Protein AF-I4YVN4-F1 (afdb_monomer)

Secondary structure (DSSP, 8-state):
----------------HHHHHHHHHHHHHTT--HHHHHHHHT--HHHHHHHHHHH-THHHHHHHHHHHHHHHHHHHHHHHHHHHHHHHHHHHHHHHHHHHHHHHHS---------PPP-------------

Radius of gyration: 48.94 Å; Cα contacts (8 Å, |Δi|>4): 29; chains: 1; bounding box: 45×49×185 Å

InterPro domains:
  IPR009057 Homedomain-like superfamily [SSF46689] (23-77)

Foldseek 3Di:
DDPDDDPPPPPCPVCPPVNLLVVLLVCVVVPHDLVVSCVVSVHDSVVSVVSCVVPPCVVVVVVVVVVVVVVVVVVVVVVVVVVVVVVVVVVVVVVVVVVVVCVVPPPPPDPDDDDDDDDDDDDDDDDDDDD

Organism: NCBI:txid864069

Solvent-accessible surface area (backbone atoms only — not comparable to full-atom values): 8362 Å² total; per-residue (Å²): 136,84,84,76,85,79,83,78,78,78,80,74,77,71,73,45,75,63,57,53,50,51,53,54,53,48,49,53,69,76,64,52,56,63,70,59,51,21,63,75,69,73,41,61,62,69,56,57,53,51,48,46,69,75,71,44,61,64,70,58,49,54,53,53,49,50,52,54,52,50,52,50,52,52,52,54,47,52,51,52,51,55,53,48,51,54,51,51,51,51,52,49,52,52,52,52,52,52,50,53,52,49,62,72,67,50,75,80,78,70,81,83,81,68,87,76,80,79,85,77,87,77,87,86,86,87,87,90,82,88,136

Nearest PDB structures (foldseek):
  2r0q-assembly1_F  TM=9.743E-01  e=5.208E-01  Staphylococcus aureus
  2r0q-assembly1_E  TM=9.605E-01  e=1.908E+00  Staphylococcus aureus
  5lj3-assembly1_O  TM=3.182E-01  e=2.817E+00  Saccharomyces cerevisiae
  1xsv-assembly1_B  TM=3.562E-01  e=5.052E+00  Staphylococcus aureus

pLDDT: mean 75.63, std 18.39, range [38.12, 96.0]

Structure (mmCIF, N/CA/C/O backbone):
data_AF-I4YVN4-F1
#
_entry.id   AF-I4YVN4-F1
#
loop_
_atom_site.group_PDB
_atom_site.id
_atom_site.type_symbol
_atom_site.label_atom_id
_atom_site.label_alt_id
_atom_site.label_comp_id
_atom_site.label_asym_id
_atom_site.label_entity_id
_atom_site.label_seq_id
_atom_site.pdbx_PDB_ins_code
_atom_site.Cartn_x
_atom_site.Cartn_y
_atom_site.Cartn_z
_atom_site.occupancy
_atom_site.B_iso_or_equiv
_atom_site.auth_seq_id
_atom_site.auth_comp_id
_atom_site.auth_asym_id
_atom_site.auth_atom_id
_atom_site.pdbx_PDB_model_num
ATOM 1 N N . MET A 1 1 ? -19.961 -30.618 68.748 1.00 41.59 1 MET A N 1
ATOM 2 C CA . MET A 1 1 ? -20.596 -30.041 67.545 1.00 41.59 1 MET A CA 1
ATOM 3 C C . MET A 1 1 ? -19.494 -29.416 66.714 1.00 41.59 1 MET A C 1
ATOM 5 O O . MET A 1 1 ? -19.144 -28.263 66.926 1.00 41.59 1 MET A O 1
ATOM 9 N N . GLU A 1 2 ? -18.873 -30.226 65.861 1.00 40.88 2 GLU A N 1
ATOM 10 C CA . GLU A 1 2 ? -17.885 -29.751 64.896 1.00 40.88 2 GLU A CA 1
ATOM 11 C C . GLU A 1 2 ? -18.610 -28.956 63.813 1.00 40.88 2 GLU A C 1
ATOM 13 O O . GLU A 1 2 ? -19.573 -29.432 63.212 1.00 40.88 2 GLU A O 1
ATOM 18 N N . ARG A 1 3 ? -18.187 -27.709 63.607 1.00 45.34 3 ARG A N 1
ATOM 19 C CA . ARG A 1 3 ? -18.714 -26.853 62.548 1.00 45.34 3 ARG A CA 1
ATOM 20 C C . ARG A 1 3 ? -17.941 -27.191 61.279 1.00 45.34 3 ARG A C 1
ATOM 22 O O . ARG A 1 3 ? -16.825 -26.722 61.078 1.00 45.34 3 ARG A O 1
ATOM 29 N N . SER A 1 4 ? -18.519 -28.085 60.486 1.00 51.56 4 SER A N 1
ATOM 30 C CA . SER A 1 4 ? -17.976 -28.531 59.210 1.00 51.56 4 SER A CA 1
ATOM 31 C C . SER A 1 4 ? -17.780 -27.372 58.231 1.00 51.56 4 SER A C 1
ATOM 33 O O . SER A 1 4 ? -18.547 -26.411 58.186 1.00 51.56 4 SER A O 1
ATOM 35 N N . HIS A 1 5 ? -16.712 -27.520 57.456 1.00 50.00 5 HIS A N 1
ATOM 36 C CA . HIS A 1 5 ? -16.233 -26.691 56.363 1.00 50.00 5 HIS A CA 1
ATOM 37 C C . HIS A 1 5 ? -17.313 -26.125 55.428 1.00 50.00 5 HIS A C 1
ATOM 39 O O . HIS A 1 5 ? -18.145 -26.858 54.906 1.00 50.00 5 HIS A O 1
ATOM 45 N N . SER A 1 6 ? -17.153 -24.854 55.063 1.00 46.31 6 SER A N 1
ATOM 46 C CA . SER A 1 6 ? -17.286 -24.435 53.668 1.00 46.31 6 SER A CA 1
ATOM 47 C C . SER A 1 6 ? -16.322 -23.276 53.438 1.00 46.31 6 SER A C 1
ATOM 49 O O . SER A 1 6 ? -16.628 -22.120 53.718 1.00 46.31 6 SER A O 1
ATOM 51 N N . LYS A 1 7 ? -15.095 -23.605 53.015 1.00 51.19 7 LYS A N 1
ATOM 52 C CA . LYS A 1 7 ? -14.236 -22.629 52.345 1.00 51.19 7 LYS A CA 1
ATOM 53 C C . LYS A 1 7 ? -14.892 -22.397 50.988 1.00 51.19 7 LYS A C 1
ATOM 55 O O . LYS A 1 7 ? -14.695 -23.198 50.079 1.00 51.19 7 LYS A O 1
ATOM 60 N N . HIS A 1 8 ? -15.723 -21.364 50.888 1.00 43.34 8 HIS A N 1
ATOM 61 C CA . HIS A 1 8 ? -16.035 -20.783 49.592 1.00 43.34 8 HIS A CA 1
ATOM 62 C C . HIS A 1 8 ? -14.699 -20.261 49.065 1.00 43.34 8 HIS A C 1
ATOM 64 O O . HIS A 1 8 ? -14.104 -19.353 49.639 1.00 43.34 8 HIS A O 1
ATOM 70 N N . ALA A 1 9 ? -14.133 -20.975 48.096 1.00 49.09 9 ALA A N 1
ATOM 71 C CA . ALA A 1 9 ? -13.006 -20.480 47.336 1.00 49.09 9 ALA A CA 1
ATOM 72 C C . ALA A 1 9 ? -13.575 -19.400 46.420 1.00 49.09 9 ALA A C 1
ATOM 74 O O . ALA A 1 9 ? -14.024 -19.693 45.313 1.00 49.09 9 ALA A O 1
ATOM 75 N N . ASP A 1 10 ? -13.621 -18.175 46.934 1.00 50.31 10 ASP A N 1
ATOM 76 C CA . ASP A 1 10 ? -13.791 -16.988 46.117 1.00 50.31 10 ASP A CA 1
ATOM 77 C C . ASP A 1 10 ? -12.543 -16.916 45.230 1.00 50.31 10 ASP A C 1
ATOM 79 O O . ASP A 1 10 ? -11.473 -16.461 45.636 1.00 50.31 10 ASP A O 1
ATOM 83 N N . ASN A 1 11 ? -12.651 -17.499 44.035 1.00 54.72 11 ASN A N 1
ATOM 84 C CA . ASN A 1 11 ? -11.723 -17.261 42.941 1.00 54.72 11 ASN A CA 1
ATOM 85 C C . ASN A 1 11 ? -11.953 -15.822 42.464 1.00 54.72 11 ASN A C 1
ATOM 87 O O . ASN A 1 11 ? -12.530 -15.599 41.402 1.00 54.72 11 ASN A O 1
ATOM 91 N N . ASP A 1 12 ? -11.518 -14.851 43.263 1.00 51.53 12 ASP A N 1
ATOM 92 C CA . ASP A 1 12 ? -11.313 -13.477 42.820 1.00 51.53 12 ASP A CA 1
ATOM 93 C C . ASP A 1 12 ? -10.042 -13.454 41.958 1.00 51.53 12 ASP A C 1
ATOM 95 O O . ASP A 1 12 ? -8.992 -12.931 42.337 1.00 51.53 12 ASP A O 1
ATOM 99 N N . GLU A 1 13 ? -10.135 -14.050 40.768 1.00 54.19 13 GLU A N 1
ATOM 100 C CA . GLU A 1 13 ? -9.328 -13.651 39.613 1.00 54.19 13 GLU A CA 1
ATOM 101 C C . GLU A 1 13 ? -9.745 -12.213 39.290 1.00 54.19 13 GLU A C 1
ATOM 103 O O . GLU A 1 13 ? -10.593 -11.945 38.437 1.00 54.19 13 GLU A O 1
ATOM 108 N N . SER A 1 14 ? -9.221 -11.282 40.085 1.00 57.88 14 SER A N 1
ATOM 109 C CA . SER A 1 14 ? -9.410 -9.853 39.917 1.00 57.88 14 SER A CA 1
ATOM 110 C C . SER A 1 14 ? -8.735 -9.476 38.605 1.00 57.88 14 SER A C 1
ATOM 112 O O . SER A 1 14 ? -7.533 -9.220 38.562 1.00 57.88 14 SER A O 1
ATOM 114 N N . PHE A 1 15 ? -9.507 -9.548 37.519 1.00 56.25 15 PHE A N 1
ATOM 115 C CA . PHE A 1 15 ? -9.078 -9.154 36.186 1.00 56.25 15 PHE A CA 1
ATOM 116 C C . PHE A 1 15 ? -8.585 -7.713 36.295 1.00 56.25 15 PHE A C 1
ATOM 118 O O . PHE A 1 15 ? -9.357 -6.799 36.609 1.00 56.25 15 PHE A O 1
ATOM 125 N N . SER A 1 16 ? -7.282 -7.511 36.109 1.00 78.50 16 SER A N 1
ATOM 126 C CA . SER A 1 16 ? -6.696 -6.181 36.181 1.00 78.50 16 SER A CA 1
ATOM 127 C C . SER A 1 16 ? -7.357 -5.313 35.114 1.00 78.50 16 SER A C 1
ATOM 129 O O . SER A 1 16 ? -7.696 -5.794 34.031 1.00 78.50 16 SER A O 1
ATOM 131 N N . GLY A 1 17 ? -7.508 -4.010 35.366 1.00 80.56 17 GLY A N 1
ATOM 132 C CA . GLY A 1 17 ? -8.033 -3.090 34.348 1.00 80.56 17 GLY A CA 1
ATOM 133 C C . GLY A 1 17 ? -7.255 -3.172 33.026 1.00 80.56 17 GLY A C 1
ATOM 134 O O . GLY A 1 17 ? -7.816 -2.929 31.962 1.00 80.56 17 GLY A O 1
ATOM 135 N N . PHE A 1 18 ? -5.986 -3.588 33.081 1.00 83.00 18 PHE A N 1
ATOM 136 C CA . PHE A 1 18 ? -5.177 -3.878 31.901 1.00 83.00 18 PHE A CA 1
ATOM 137 C C . PHE A 1 18 ? -5.644 -5.125 31.132 1.00 83.00 18 PHE A C 1
ATOM 139 O O . PHE A 1 18 ? -5.770 -5.064 29.912 1.00 83.00 18 PHE A O 1
ATOM 146 N N . ASP A 1 19 ? -5.972 -6.217 31.824 1.00 85.19 19 ASP A N 1
ATOM 147 C CA . ASP A 1 19 ? -6.447 -7.461 31.204 1.00 85.19 19 ASP A CA 1
ATOM 148 C C . ASP A 1 19 ? -7.807 -7.250 30.517 1.00 85.19 19 ASP A C 1
ATOM 150 O O . ASP A 1 19 ? -8.083 -7.813 29.455 1.00 85.19 19 ASP A O 1
ATOM 154 N N . GLN A 1 20 ? -8.651 -6.375 31.080 1.00 88.94 20 GLN A N 1
ATOM 155 C CA . GLN A 1 20 ? -9.910 -5.971 30.450 1.00 88.94 20 GLN A CA 1
ATOM 156 C C . GLN A 1 20 ? -9.671 -5.157 29.170 1.00 88.94 20 GLN A C 1
ATOM 158 O O . GLN A 1 20 ? -10.341 -5.394 28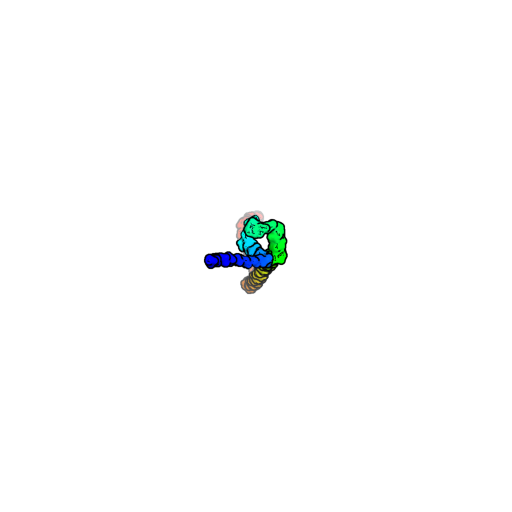.162 1.00 88.94 20 GLN A O 1
ATOM 163 N N . ILE A 1 21 ? -8.719 -4.216 29.190 1.00 87.69 21 ILE A N 1
ATOM 164 C CA . ILE A 1 21 ? -8.330 -3.445 28.000 1.00 87.69 21 ILE A CA 1
ATOM 165 C C . ILE A 1 21 ? -7.804 -4.388 26.912 1.00 87.69 21 ILE A C 1
ATOM 167 O O . ILE A 1 21 ? -8.237 -4.281 25.765 1.00 87.69 21 ILE A O 1
ATOM 171 N N . ASP A 1 22 ? -6.933 -5.337 27.259 1.00 85.25 22 ASP A N 1
ATOM 172 C CA . ASP A 1 22 ? -6.357 -6.287 26.302 1.00 85.25 22 ASP A CA 1
ATOM 173 C C . ASP A 1 22 ? -7.432 -7.192 25.671 1.00 85.25 22 ASP A C 1
ATOM 175 O O . ASP A 1 22 ? -7.498 -7.337 24.448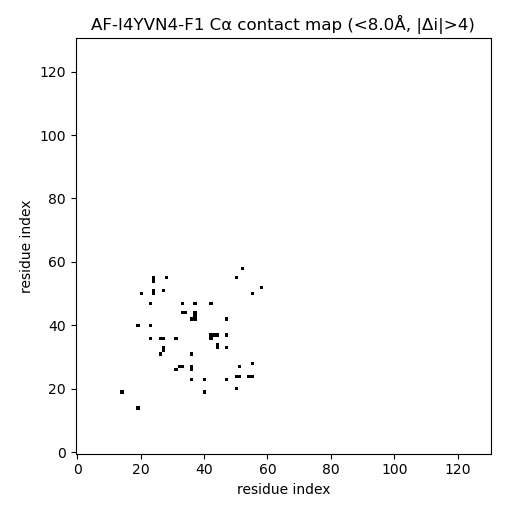 1.00 85.25 22 ASP A O 1
ATOM 179 N N . ALA A 1 23 ? -8.368 -7.705 26.477 1.00 87.44 23 ALA A N 1
ATOM 180 C CA . ALA A 1 23 ? -9.486 -8.511 25.988 1.00 87.44 23 ALA A CA 1
ATOM 181 C C . ALA A 1 23 ? -10.407 -7.731 25.029 1.00 87.44 23 ALA A C 1
ATOM 183 O O . ALA A 1 23 ? -10.781 -8.246 23.973 1.00 87.44 23 ALA A O 1
ATOM 184 N N . VAL A 1 24 ? -10.727 -6.473 25.357 1.00 90.38 24 VAL A N 1
ATOM 185 C CA . VAL A 1 24 ? -11.525 -5.584 24.493 1.00 90.38 24 VAL A CA 1
ATOM 186 C C . VAL A 1 24 ? -10.807 -5.313 23.171 1.00 90.38 24 VAL A C 1
ATOM 188 O O . VAL A 1 24 ? -11.433 -5.348 22.110 1.00 90.38 24 VAL A O 1
ATOM 191 N N . LEU A 1 25 ? -9.501 -5.041 23.210 1.00 89.19 25 LEU A N 1
ATOM 192 C CA . LEU A 1 25 ? -8.712 -4.771 22.008 1.00 89.19 25 LEU A CA 1
ATOM 193 C C . LEU A 1 25 ? -8.589 -6.012 21.115 1.00 89.19 25 LEU A C 1
ATOM 195 O O . LEU A 1 25 ? -8.679 -5.869 19.893 1.00 89.19 25 LEU A O 1
ATOM 199 N N . ARG A 1 26 ? -8.462 -7.211 21.700 1.00 85.75 26 ARG A N 1
ATOM 200 C CA . ARG A 1 26 ? -8.427 -8.485 20.967 1.00 85.75 26 ARG A CA 1
ATOM 201 C C . ARG A 1 26 ? -9.746 -8.776 20.255 1.00 85.75 26 ARG A C 1
ATOM 203 O O . ARG A 1 26 ? -9.748 -8.910 19.035 1.00 85.75 26 ARG A O 1
ATOM 210 N N . ASP A 1 27 ? -10.868 -8.748 20.975 1.00 86.50 27 ASP A N 1
ATOM 211 C CA . ASP A 1 27 ? -12.202 -8.968 20.392 1.00 86.50 27 ASP A CA 1
ATOM 212 C C . ASP A 1 27 ? -12.503 -7.963 19.264 1.00 86.50 27 ASP A C 1
ATOM 214 O O . ASP A 1 27 ? -13.194 -8.265 18.285 1.00 86.50 27 ASP A O 1
ATOM 218 N N . SER A 1 28 ? -11.955 -6.751 19.386 1.00 85.31 28 SER A N 1
ATOM 219 C CA . SER A 1 28 ? -12.083 -5.697 18.387 1.00 85.31 28 SER A CA 1
ATOM 220 C C . SER A 1 28 ? -11.156 -5.850 17.174 1.00 85.31 28 SER A C 1
ATOM 222 O O . SER A 1 28 ? -11.474 -5.322 16.101 1.00 85.31 28 SER A O 1
ATOM 224 N N . ALA A 1 29 ? -10.018 -6.532 17.332 1.00 80.00 29 ALA A N 1
ATOM 225 C CA . ALA A 1 29 ? -9.114 -6.914 16.248 1.00 80.00 29 ALA A CA 1
ATOM 226 C C . ALA A 1 29 ? -9.665 -8.106 15.447 1.00 80.00 29 ALA A C 1
ATOM 228 O O . ALA A 1 29 ? -9.519 -8.122 14.226 1.00 80.00 29 ALA A O 1
ATOM 229 N N . ASP A 1 30 ? -10.388 -9.014 16.109 1.00 81.81 30 ASP A N 1
ATOM 230 C CA . ASP A 1 30 ? -11.088 -10.155 15.496 1.00 81.81 30 ASP A CA 1
ATOM 231 C C . ASP A 1 30 ? -12.328 -9.737 14.673 1.00 81.81 30 ASP A C 1
ATOM 233 O O . ASP A 1 30 ? -12.958 -10.558 14.009 1.00 81.81 30 ASP A O 1
ATOM 237 N N . GLY A 1 31 ? -12.672 -8.443 14.679 1.00 81.06 31 GLY A N 1
ATOM 238 C CA . GLY A 1 31 ? -13.750 -7.878 13.864 1.00 81.06 31 GLY A CA 1
ATOM 239 C C . GLY A 1 31 ? -15.140 -7.958 14.497 1.00 81.06 31 GLY A C 1
ATOM 240 O O . GLY A 1 31 ? -16.128 -7.729 13.799 1.00 81.06 31 GLY A O 1
ATOM 241 N N . THR A 1 32 ? -15.233 -8.242 15.800 1.00 87.00 32 THR A N 1
ATOM 242 C CA . THR A 1 32 ? -16.505 -8.235 16.538 1.00 87.00 32 THR A CA 1
ATOM 243 C C . THR A 1 32 ? -17.136 -6.841 16.509 1.00 87.00 32 THR A C 1
ATOM 245 O O . THR A 1 32 ? -16.440 -5.825 16.631 1.00 87.00 32 THR A O 1
ATOM 248 N N . ASP A 1 33 ? -18.461 -6.782 16.351 1.00 90.19 33 ASP A N 1
ATOM 249 C CA . ASP A 1 33 ? -19.180 -5.512 16.320 1.00 90.19 33 ASP A CA 1
ATOM 250 C C . ASP A 1 33 ? -19.067 -4.763 17.658 1.00 90.19 33 ASP A C 1
ATOM 252 O O . ASP A 1 33 ? -19.107 -5.348 18.744 1.00 90.19 33 ASP A O 1
ATOM 256 N N . VAL A 1 34 ? -18.936 -3.439 17.581 1.00 89.19 34 VAL A N 1
ATOM 257 C CA . VAL A 1 34 ? -18.679 -2.580 18.744 1.00 89.19 34 VAL A CA 1
ATOM 258 C C . VAL A 1 34 ? -19.859 -2.597 19.717 1.00 89.19 34 VAL A C 1
ATOM 260 O O . VAL A 1 34 ? -19.640 -2.491 20.922 1.00 89.19 34 VAL A O 1
ATOM 2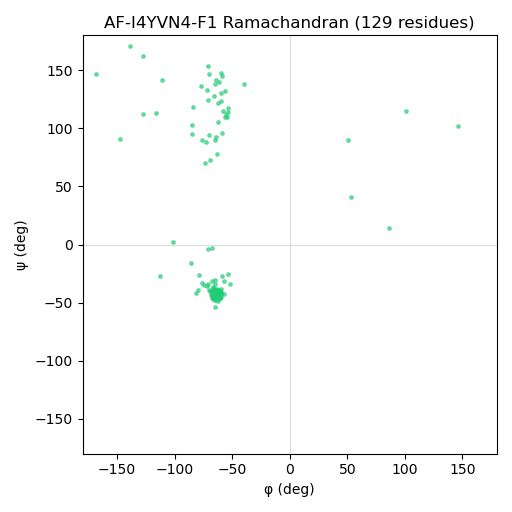63 N N . ALA A 1 35 ? -21.088 -2.781 19.221 1.00 89.69 35 ALA A N 1
ATOM 264 C CA . ALA A 1 35 ? -22.273 -2.929 20.066 1.00 89.69 35 ALA A CA 1
ATOM 265 C C . ALA A 1 35 ? -22.193 -4.184 20.955 1.00 89.69 35 ALA A C 1
ATOM 267 O O . ALA A 1 35 ? -22.479 -4.111 22.147 1.00 89.69 35 ALA A O 1
ATOM 268 N N . VAL A 1 36 ? -21.710 -5.300 20.401 1.00 91.12 36 VAL A N 1
ATOM 269 C CA . VAL A 1 36 ? -21.549 -6.572 21.125 1.00 91.12 36 VAL A CA 1
ATOM 270 C C . VAL A 1 36 ? -20.439 -6.471 22.175 1.00 91.12 36 VAL A C 1
ATOM 272 O O . VAL A 1 36 ? -20.593 -6.955 23.294 1.00 91.12 36 VAL A O 1
ATOM 275 N N . ILE A 1 37 ? -19.329 -5.798 21.853 1.00 92.69 37 ILE A N 1
ATOM 276 C CA . ILE A 1 37 ? -18.228 -5.565 22.804 1.00 92.69 37 ILE A CA 1
ATOM 277 C C . ILE A 1 37 ? -18.686 -4.646 23.952 1.00 92.69 37 ILE A C 1
ATOM 279 O O . ILE A 1 37 ? -18.368 -4.905 25.113 1.00 92.69 37 ILE A O 1
ATOM 283 N N . ALA A 1 38 ? -19.450 -3.593 23.647 1.00 92.38 38 ALA A N 1
ATOM 284 C CA . ALA A 1 38 ? -19.988 -2.671 24.648 1.00 92.38 38 ALA A CA 1
ATOM 285 C C . ALA A 1 38 ? -20.904 -3.379 25.654 1.00 92.38 38 ALA A C 1
ATOM 287 O O . ALA A 1 38 ? -20.774 -3.156 26.858 1.00 92.38 38 ALA A O 1
ATOM 288 N N . GLU A 1 39 ? -21.769 -4.274 25.172 1.00 92.25 39 GLU A N 1
ATOM 289 C CA . GLU A 1 39 ? -22.645 -5.089 26.016 1.00 92.25 39 GLU A CA 1
ATOM 290 C C . GLU A 1 39 ? -21.849 -6.101 26.854 1.00 92.25 39 GLU A C 1
ATOM 292 O O . GLU A 1 39 ? -22.039 -6.189 28.067 1.00 92.25 39 GLU A O 1
ATOM 297 N N . LYS A 1 40 ? -20.892 -6.808 26.238 1.00 91.56 40 LYS A N 1
ATOM 298 C CA . LYS A 1 40 ? -20.082 -7.848 26.894 1.00 91.56 40 LYS A CA 1
ATOM 299 C C . LYS A 1 40 ? -19.215 -7.313 28.034 1.00 91.56 40 LYS A C 1
ATOM 301 O O . LYS A 1 40 ? -19.102 -7.962 29.070 1.00 91.56 40 LYS A O 1
ATOM 306 N N . TYR A 1 41 ? -18.588 -6.153 27.844 1.00 90.94 41 TYR A N 1
ATOM 307 C CA . TYR A 1 41 ? -17.659 -5.574 28.821 1.00 90.94 41 TYR A CA 1
ATOM 308 C C . TYR A 1 41 ? -18.276 -4.447 29.659 1.00 90.94 41 TYR A C 1
ATOM 310 O O . TYR A 1 41 ? -17.578 -3.878 30.495 1.00 90.94 41 TYR A O 1
ATOM 318 N N . ASN A 1 42 ? -19.567 -4.140 29.466 1.00 92.12 42 ASN A N 1
ATOM 319 C CA . ASN A 1 42 ? -20.281 -3.045 30.135 1.00 92.12 42 ASN A CA 1
ATOM 320 C C . ASN A 1 42 ? -19.566 -1.687 29.988 1.00 92.12 42 ASN A C 1
ATOM 322 O O . ASN A 1 42 ? -19.461 -0.892 30.924 1.00 92.12 42 ASN A O 1
ATOM 326 N N . LEU A 1 43 ? -19.036 -1.428 28.790 1.00 90.50 43 LEU A N 1
ATOM 327 C CA . LEU A 1 43 ? -18.280 -0.217 28.484 1.00 90.50 43 LEU A CA 1
ATOM 328 C C . LEU A 1 43 ? -19.062 0.683 27.528 1.00 90.50 43 LEU A C 1
ATOM 330 O O . LEU A 1 43 ? -19.662 0.197 26.567 1.00 90.50 43 LEU A O 1
ATOM 334 N N . PRO A 1 44 ? -19.011 2.012 27.714 1.00 92.75 44 PRO A N 1
ATOM 335 C CA . PRO A 1 44 ? -19.562 2.926 26.733 1.00 92.75 44 PRO A CA 1
ATOM 336 C C . PRO A 1 44 ? -18.777 2.823 25.421 1.00 92.75 44 PRO A C 1
ATOM 338 O O . PRO A 1 44 ? -17.544 2.800 25.395 1.00 92.75 44 PRO A O 1
ATOM 341 N N . VAL A 1 45 ? -19.514 2.832 24.312 1.00 91.12 45 VAL A N 1
ATOM 342 C CA . VAL A 1 45 ? -18.983 2.724 22.943 1.00 91.12 45 VAL A CA 1
ATOM 343 C C . VAL A 1 45 ? -17.868 3.745 22.661 1.00 91.12 45 VAL A C 1
ATOM 345 O O . VAL A 1 45 ? -16.904 3.441 21.958 1.00 91.12 45 VAL A O 1
ATOM 348 N N . SER A 1 46 ? -17.952 4.943 23.247 1.00 93.31 46 SER A N 1
ATOM 349 C CA . SER A 1 46 ? -16.939 5.998 23.120 1.00 93.31 46 SER A CA 1
ATOM 350 C C . SER A 1 46 ? -15.554 5.577 23.624 1.00 93.31 46 SER A C 1
ATOM 352 O O . SER A 1 46 ? -14.554 5.870 22.967 1.00 93.31 46 SER A O 1
ATOM 354 N N . ILE A 1 47 ? -15.487 4.856 24.746 1.00 92.19 47 ILE A N 1
ATOM 355 C CA . ILE A 1 47 ? -14.228 4.392 25.345 1.00 92.19 47 ILE A CA 1
ATOM 356 C C . ILE A 1 47 ? -13.589 3.309 24.476 1.00 92.19 47 ILE A C 1
ATOM 358 O O . ILE A 1 47 ? -12.382 3.346 24.246 1.00 92.19 47 ILE A O 1
ATOM 362 N N . ILE A 1 48 ? -14.393 2.408 23.903 1.00 90.88 48 ILE A N 1
ATOM 363 C CA . ILE A 1 48 ? -13.901 1.375 22.981 1.00 90.88 48 ILE A CA 1
ATOM 364 C C . ILE A 1 48 ? -13.240 2.026 21.760 1.00 90.88 48 ILE A C 1
ATOM 366 O O . ILE A 1 48 ? -12.132 1.650 21.379 1.00 90.88 48 ILE A O 1
ATOM 370 N N . TYR A 1 49 ? -13.867 3.046 21.164 1.00 90.12 49 TYR A N 1
ATOM 371 C CA . TYR A 1 49 ? -13.253 3.785 20.055 1.00 90.12 49 TYR A CA 1
ATOM 372 C C . TYR A 1 49 ? -11.976 4.522 20.465 1.00 90.12 49 TYR A C 1
ATOM 374 O O . TYR A 1 49 ? -11.002 4.515 19.709 1.00 90.12 49 TYR A O 1
ATOM 382 N N . GLN A 1 50 ? -11.950 5.117 21.659 1.00 90.19 50 GLN A N 1
ATOM 383 C CA . GLN A 1 50 ? -10.763 5.783 22.187 1.00 90.19 50 GLN A CA 1
ATOM 384 C C . GLN A 1 50 ? -9.598 4.799 22.358 1.00 90.19 50 GLN A C 1
ATOM 386 O O . GLN A 1 50 ? -8.490 5.072 21.899 1.00 90.19 50 GLN A O 1
ATOM 391 N N . TRP A 1 51 ? -9.840 3.625 22.941 1.00 90.62 51 TRP A N 1
ATOM 392 C CA . TRP A 1 51 ? -8.820 2.588 23.101 1.00 90.62 51 TRP A CA 1
ATOM 393 C C . TRP A 1 51 ? -8.368 2.013 21.760 1.00 90.62 51 TRP A C 1
ATOM 395 O O . TRP A 1 51 ? -7.169 1.845 21.549 1.00 90.62 51 TRP A O 1
ATOM 405 N N . ARG A 1 52 ? -9.280 1.805 20.802 1.00 85.75 52 ARG A N 1
ATOM 406 C CA . ARG A 1 52 ? -8.903 1.400 19.437 1.00 85.75 52 ARG A CA 1
ATOM 407 C C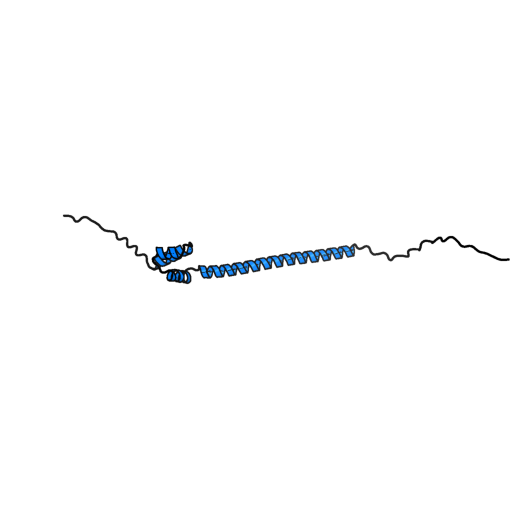 . ARG A 1 52 ? -7.995 2.429 18.761 1.00 85.75 52 ARG A C 1
ATOM 409 O O . ARG A 1 52 ? -7.079 2.043 18.046 1.00 85.75 52 ARG A O 1
ATOM 416 N N . ALA A 1 53 ? -8.230 3.721 18.975 1.00 83.00 53 ALA A N 1
ATOM 417 C CA . ALA A 1 53 ? -7.395 4.778 18.408 1.00 83.00 53 ALA A CA 1
ATOM 418 C C . ALA A 1 53 ? -6.010 4.868 19.075 1.00 83.00 53 ALA A C 1
ATOM 420 O O . ALA A 1 53 ? -5.026 5.172 18.400 1.00 83.00 53 ALA A O 1
ATOM 421 N N . LEU A 1 54 ? -5.937 4.612 20.385 1.00 82.94 54 LEU A N 1
ATOM 422 C CA . LEU A 1 54 ? -4.701 4.698 21.167 1.00 82.94 54 LEU A CA 1
ATOM 423 C C . LEU A 1 54 ? -3.819 3.451 21.032 1.00 82.94 54 LEU A C 1
ATOM 425 O O . LEU A 1 54 ? -2.602 3.582 20.906 1.00 82.94 54 LEU A O 1
ATOM 429 N N . PHE A 1 55 ? -4.421 2.261 21.054 1.00 81.75 55 PHE A N 1
ATOM 430 C CA . PHE A 1 55 ? -3.704 0.993 21.205 1.00 81.75 55 PHE A CA 1
ATOM 431 C C . PHE A 1 55 ? -3.736 0.103 19.963 1.00 81.75 55 PHE A C 1
ATOM 433 O O . PHE A 1 55 ? -2.802 -0.669 19.764 1.00 81.75 55 PHE A O 1
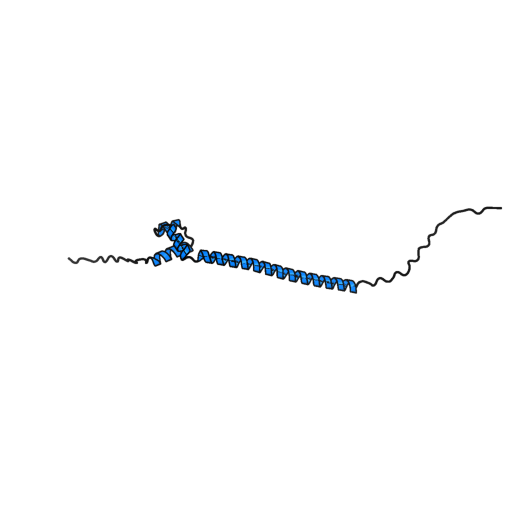ATOM 440 N N . LEU A 1 56 ? -4.759 0.199 19.101 1.00 76.19 56 LEU A N 1
ATOM 441 C CA . LEU A 1 56 ? -4.797 -0.608 17.881 1.00 76.19 56 LEU A CA 1
ATOM 442 C C . LEU A 1 56 ? -3.981 0.082 16.768 1.00 76.19 56 LEU A C 1
ATOM 444 O O . LEU A 1 56 ? -4.362 1.149 16.278 1.00 76.19 56 LEU A O 1
ATOM 448 N N . PRO A 1 57 ? -2.904 -0.542 16.258 1.00 65.19 57 PRO A N 1
ATOM 449 C CA . PRO A 1 57 ? -2.109 0.009 15.159 1.00 65.19 57 PRO A CA 1
ATOM 450 C C . PRO A 1 57 ? -2.862 0.057 13.814 1.00 65.19 57 PRO A C 1
ATOM 452 O O . PRO A 1 57 ? -2.336 0.590 12.840 1.00 65.19 57 PRO A O 1
ATOM 455 N N . GLY A 1 58 ? -4.104 -0.438 13.736 1.00 61.25 58 GLY A N 1
ATOM 456 C CA . GLY A 1 58 ? -4.880 -0.585 12.501 1.00 61.25 58 GLY A CA 1
ATOM 457 C C . GLY A 1 58 ? -5.137 0.706 11.713 1.00 61.25 58 GLY A C 1
ATOM 458 O O . GLY A 1 58 ? -5.248 0.647 10.492 1.00 61.25 58 GLY A O 1
ATOM 459 N N . PHE A 1 59 ? -5.179 1.888 12.342 1.00 55.78 59 PHE A N 1
ATOM 460 C CA . PHE A 1 59 ? -5.295 3.147 11.585 1.00 55.78 59 PHE A CA 1
ATOM 461 C C . PHE A 1 59 ? -3.975 3.541 10.898 1.00 55.78 59 PHE A C 1
ATOM 463 O O . PHE A 1 59 ? -3.988 4.052 9.779 1.00 55.78 59 PHE A O 1
ATOM 470 N N . LYS A 1 60 ? -2.834 3.249 11.535 1.00 57.44 60 LYS A N 1
ATOM 471 C CA . LYS A 1 60 ? -1.494 3.498 10.982 1.00 57.44 60 LYS A CA 1
ATOM 472 C C . LYS A 1 60 ? -1.091 2.422 9.975 1.00 57.44 60 LYS A C 1
ATOM 474 O O . LYS A 1 60 ? -0.563 2.752 8.922 1.00 57.44 60 LYS A O 1
ATOM 479 N N . HIS A 1 61 ? -1.425 1.161 10.248 1.00 60.62 61 HIS A N 1
ATOM 480 C CA . HIS A 1 61 ? -1.168 0.043 9.344 1.00 60.62 61 HIS A CA 1
ATOM 481 C C . HIS A 1 61 ? -1.962 0.172 8.041 1.00 60.62 61 HIS A C 1
ATOM 483 O O . HIS A 1 61 ? -1.396 -0.024 6.977 1.00 60.62 61 HIS A O 1
ATOM 489 N N . ARG A 1 62 ? -3.232 0.606 8.089 1.00 60.44 62 ARG A N 1
ATOM 490 C C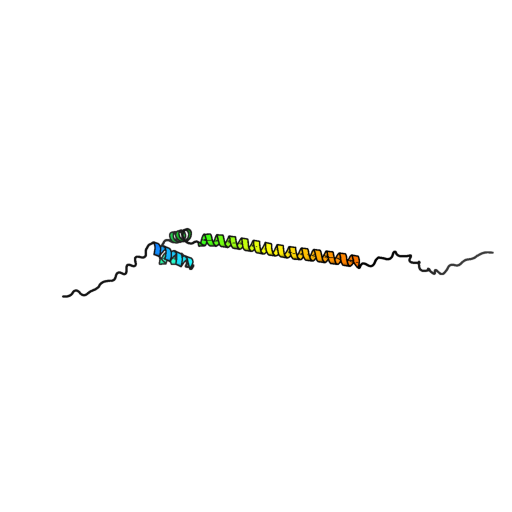A . ARG A 1 62 ? -4.012 0.887 6.868 1.00 60.44 62 ARG A CA 1
ATOM 491 C C . ARG A 1 62 ? -3.445 2.046 6.044 1.00 60.44 62 ARG A C 1
ATOM 493 O O . ARG A 1 62 ? -3.456 1.970 4.823 1.00 60.44 62 ARG A O 1
ATOM 500 N N . GLN A 1 63 ? -2.940 3.103 6.686 1.00 63.25 63 GLN A N 1
ATOM 501 C CA . GLN A 1 63 ? -2.267 4.195 5.969 1.00 63.25 63 GLN A CA 1
ATOM 502 C C . GLN A 1 63 ? -0.949 3.740 5.338 1.00 63.25 63 GLN A C 1
ATOM 504 O O . GLN A 1 63 ? -0.692 4.045 4.178 1.00 63.25 63 GLN A O 1
ATOM 509 N N . GLN A 1 64 ? -0.143 2.977 6.075 1.00 73.62 64 GLN A N 1
ATOM 510 C CA . GLN A 1 64 ? 1.110 2.425 5.568 1.00 73.62 64 GLN A CA 1
ATOM 511 C C . GLN A 1 64 ? 0.870 1.419 4.434 1.00 73.62 64 GLN A C 1
ATOM 513 O O . GLN A 1 64 ? 1.583 1.447 3.439 1.00 73.62 64 GLN A O 1
ATOM 518 N N . LEU A 1 65 ? -0.160 0.577 4.548 1.00 73.06 65 LEU A N 1
ATOM 519 C CA . LEU A 1 65 ? -0.562 -0.362 3.504 1.00 73.06 65 LEU A CA 1
ATOM 520 C C . LEU A 1 65 ? -0.985 0.379 2.234 1.00 73.06 65 LEU A C 1
ATOM 522 O O . LEU A 1 65 ? -0.495 0.054 1.161 1.00 73.06 65 LEU A O 1
ATOM 526 N N . LYS A 1 66 ? -1.800 1.433 2.361 1.00 74.00 66 LYS A N 1
ATOM 527 C CA . LYS A 1 66 ? -2.206 2.270 1.226 1.00 74.00 66 LYS A CA 1
ATOM 528 C C . LYS A 1 66 ? -1.009 2.931 0.530 1.00 74.00 66 LYS A C 1
ATOM 530 O O . LYS A 1 66 ? -0.963 2.958 -0.694 1.00 74.00 66 LYS A O 1
ATOM 535 N N . ALA A 1 67 ? -0.038 3.432 1.295 1.00 78.12 67 ALA A N 1
ATOM 536 C CA . ALA A 1 67 ? 1.186 4.005 0.734 1.00 78.12 67 ALA A CA 1
ATOM 537 C C . ALA A 1 67 ? 2.025 2.948 -0.012 1.00 78.12 67 ALA A C 1
ATOM 539 O O . ALA A 1 67 ? 2.466 3.185 -1.132 1.00 78.12 67 ALA A O 1
ATOM 540 N N . LEU A 1 68 ? 2.180 1.749 0.561 1.00 86.38 68 LEU A N 1
ATOM 541 C CA . LEU A 1 68 ? 2.885 0.636 -0.087 1.00 86.38 68 LEU A CA 1
ATOM 542 C C . LEU A 1 68 ? 2.146 0.095 -1.325 1.00 86.38 68 LEU A C 1
ATOM 544 O O . LEU A 1 68 ? 2.778 -0.383 -2.268 1.00 86.38 68 LEU A O 1
ATOM 548 N N . GLU A 1 69 ? 0.815 0.141 -1.344 1.00 88.19 69 GLU A N 1
ATOM 549 C CA . GLU A 1 69 ? -0.001 -0.199 -2.516 1.00 88.19 69 GLU A CA 1
ATOM 550 C C . GLU A 1 69 ? 0.169 0.831 -3.640 1.00 88.19 69 GLU A C 1
ATOM 552 O O . GLU A 1 69 ? 0.294 0.448 -4.806 1.00 88.19 69 GLU A O 1
ATOM 557 N N . GLU A 1 70 ? 0.232 2.120 -3.296 1.00 90.12 70 GLU A N 1
ATOM 558 C CA . GLU A 1 70 ? 0.490 3.211 -4.240 1.00 90.12 70 GLU A CA 1
ATOM 559 C C . GLU A 1 70 ? 1.892 3.102 -4.857 1.00 90.12 70 GLU A C 1
ATOM 561 O O . GLU A 1 70 ? 2.026 3.135 -6.083 1.00 90.12 70 GLU A O 1
ATOM 566 N N . GLU A 1 71 ? 2.923 2.857 -4.046 1.00 91.00 71 GLU A N 1
ATOM 567 C CA . GLU A 1 71 ? 4.281 2.598 -4.542 1.00 91.00 71 GLU A CA 1
ATOM 568 C C . GLU A 1 71 ? 4.334 1.353 -5.437 1.00 91.00 71 GLU A C 1
ATOM 570 O O . GLU A 1 71 ? 4.955 1.373 -6.498 1.00 91.00 71 GLU A O 1
ATOM 575 N N . ASN A 1 72 ? 3.629 0.275 -5.084 1.00 88.69 72 ASN A N 1
ATOM 576 C CA . ASN A 1 72 ? 3.550 -0.913 -5.937 1.00 88.69 72 ASN A CA 1
ATOM 577 C C . ASN A 1 72 ? 2.880 -0.634 -7.286 1.00 88.69 72 ASN A C 1
ATOM 579 O O . ASN A 1 72 ? 3.296 -1.197 -8.302 1.00 88.69 72 ASN A O 1
ATOM 583 N N . ALA A 1 73 ? 1.840 0.200 -7.317 1.00 90.75 73 ALA A N 1
ATOM 584 C CA . ALA A 1 73 ? 1.199 0.599 -8.565 1.00 90.75 73 ALA A CA 1
ATOM 585 C C . ALA A 1 73 ? 2.166 1.408 -9.444 1.00 90.75 73 ALA A C 1
ATOM 587 O O . ALA A 1 73 ? 2.323 1.094 -10.627 1.00 90.75 73 ALA A O 1
ATOM 588 N N . GLN A 1 74 ? 2.879 2.370 -8.852 1.00 90.88 74 GLN A N 1
ATOM 589 C CA . GLN A 1 74 ? 3.889 3.172 -9.547 1.00 90.88 74 GLN A CA 1
ATOM 590 C C . GLN A 1 74 ? 5.041 2.310 -10.080 1.00 90.88 74 GLN A C 1
ATOM 592 O O . GLN A 1 74 ? 5.423 2.443 -11.240 1.00 90.88 74 GLN A O 1
ATOM 597 N N . LEU A 1 75 ? 5.554 1.371 -9.280 1.00 93.44 75 LEU A N 1
ATOM 598 C CA . LEU A 1 75 ? 6.619 0.454 -9.697 1.00 93.44 75 LEU A CA 1
ATOM 599 C C . LEU A 1 75 ? 6.181 -0.447 -10.855 1.00 93.44 75 LEU A C 1
ATOM 601 O O . LEU A 1 75 ? 6.934 -0.634 -11.811 1.00 93.44 75 LEU A O 1
ATOM 605 N N . LYS A 1 76 ? 4.956 -0.985 -10.812 1.00 93.06 76 LYS A N 1
ATOM 606 C CA . LYS A 1 76 ? 4.404 -1.790 -11.917 1.00 93.06 76 LYS A CA 1
ATOM 607 C C . LYS A 1 76 ? 4.270 -0.975 -13.199 1.00 93.06 76 LYS A C 1
ATOM 609 O O . LYS A 1 76 ? 4.568 -1.493 -14.277 1.00 93.06 76 LYS A O 1
ATOM 614 N N . GLN A 1 77 ? 3.847 0.281 -13.085 1.00 91.88 77 GLN A N 1
ATOM 615 C CA . GLN A 1 77 ? 3.748 1.178 -14.229 1.00 91.88 77 GLN A CA 1
ATOM 616 C C . GLN A 1 77 ? 5.132 1.486 -14.805 1.00 91.88 77 GLN A C 1
ATOM 618 O O . GLN A 1 77 ? 5.352 1.255 -15.988 1.00 91.88 77 GLN A O 1
ATOM 623 N N . PHE A 1 78 ? 6.099 1.845 -13.959 1.00 93.69 78 PHE A N 1
ATOM 624 C CA . PHE A 1 78 ? 7.479 2.096 -14.376 1.00 93.69 78 PHE A CA 1
ATOM 625 C C . PHE A 1 78 ? 8.117 0.892 -15.081 1.00 93.69 78 PHE A C 1
ATOM 627 O O . PHE A 1 78 ? 8.774 1.047 -16.107 1.00 93.69 78 PHE A O 1
ATOM 634 N N . ILE A 1 79 ? 7.904 -0.325 -14.569 1.00 93.88 79 ILE A N 1
ATOM 635 C CA . ILE A 1 79 ? 8.381 -1.553 -15.221 1.00 93.88 79 ILE A CA 1
ATOM 636 C C . ILE A 1 79 ? 7.728 -1.731 -16.594 1.00 93.88 79 ILE A C 1
ATOM 638 O O . ILE A 1 79 ? 8.411 -2.090 -17.551 1.00 93.88 79 ILE A O 1
ATOM 642 N N . THR A 1 80 ? 6.422 -1.486 -16.695 1.00 93.62 80 THR A N 1
ATOM 643 C CA . THR A 1 80 ? 5.689 -1.603 -17.962 1.00 93.62 80 THR A CA 1
ATOM 644 C C . THR A 1 80 ? 6.223 -0.609 -18.992 1.00 93.62 80 THR A C 1
ATOM 646 O O . THR A 1 80 ? 6.497 -0.997 -20.128 1.00 93.62 80 THR A O 1
ATOM 649 N N . ASP A 1 81 ? 6.451 0.636 -18.578 1.00 89.12 81 ASP A N 1
ATOM 650 C CA . ASP A 1 81 ? 7.006 1.691 -19.424 1.00 89.12 81 ASP A CA 1
ATOM 651 C C . ASP A 1 81 ? 8.437 1.343 -19.865 1.00 89.12 81 ASP A C 1
ATOM 653 O O . ASP A 1 81 ? 8.738 1.333 -21.059 1.00 89.12 81 ASP A O 1
ATOM 657 N N . ALA A 1 82 ? 9.297 0.920 -18.933 1.00 90.19 82 ALA A N 1
ATOM 658 C CA . ALA A 1 82 ? 10.670 0.513 -19.235 1.00 90.19 82 ALA A CA 1
ATOM 659 C C . ALA A 1 82 ? 10.738 -0.698 -20.186 1.00 90.19 82 ALA A C 1
ATOM 661 O O . ALA A 1 82 ? 11.582 -0.753 -21.087 1.00 90.19 82 ALA A O 1
ATOM 662 N N . MET A 1 83 ? 9.845 -1.679 -20.016 1.00 92.62 83 MET A N 1
ATOM 663 C CA . MET A 1 83 ? 9.730 -2.813 -20.936 1.00 92.62 83 MET A CA 1
ATOM 664 C C . MET A 1 83 ? 9.240 -2.366 -22.321 1.00 92.62 83 MET A C 1
ATOM 666 O O . MET A 1 83 ? 9.767 -2.842 -23.331 1.00 92.62 83 MET A O 1
ATOM 670 N N . SER A 1 84 ? 8.275 -1.443 -22.382 1.00 92.25 84 SER A N 1
ATOM 671 C CA . SER A 1 84 ? 7.757 -0.870 -23.631 1.00 92.25 84 SER A CA 1
ATOM 672 C C . SER A 1 84 ? 8.843 -0.115 -24.405 1.00 92.25 84 SER A C 1
ATOM 674 O O . SER A 1 84 ? 9.030 -0.362 -25.600 1.00 92.25 84 SER A O 1
ATOM 676 N N . ASP A 1 85 ? 9.631 0.719 -23.727 1.00 90.75 85 ASP A N 1
ATOM 677 C CA . ASP A 1 85 ? 10.733 1.471 -24.336 1.00 90.75 85 ASP A CA 1
ATOM 678 C C . ASP A 1 85 ? 11.814 0.544 -24.904 1.00 90.75 85 ASP A C 1
ATOM 680 O O . ASP A 1 85 ? 12.305 0.752 -26.018 1.00 90.75 85 ASP A O 1
ATOM 684 N N . GLY A 1 86 ? 12.141 -0.539 -24.192 1.00 90.31 86 GLY A N 1
ATOM 685 C CA . GLY A 1 86 ? 13.070 -1.558 -24.682 1.00 90.31 86 GLY A CA 1
ATOM 686 C C . GLY A 1 86 ? 12.580 -2.248 -25.961 1.00 90.31 86 GLY A C 1
ATOM 687 O O . GLY A 1 86 ? 13.356 -2.465 -26.901 1.00 90.31 86 GLY A O 1
ATOM 688 N N . ILE A 1 87 ? 11.282 -2.560 -26.036 1.00 92.81 87 ILE A N 1
ATOM 689 C CA . ILE A 1 87 ? 10.656 -3.141 -27.234 1.00 92.81 87 ILE A CA 1
ATOM 690 C C . ILE A 1 87 ? 10.670 -2.131 -28.387 1.00 92.81 87 ILE A C 1
ATOM 692 O O . ILE A 1 87 ? 11.057 -2.488 -29.505 1.00 92.81 87 ILE A O 1
ATOM 696 N N . ALA A 1 88 ? 10.301 -0.876 -28.123 1.00 93.00 88 ALA A N 1
ATOM 697 C CA . ALA A 1 88 ? 10.276 0.193 -29.116 1.00 93.00 88 ALA A CA 1
ATOM 698 C C . ALA A 1 88 ? 11.674 0.464 -29.696 1.00 93.00 88 ALA A C 1
ATOM 700 O O . ALA A 1 88 ? 11.837 0.528 -30.918 1.00 93.00 88 ALA A O 1
ATOM 701 N N . ALA A 1 89 ? 12.701 0.530 -28.845 1.00 94.38 89 ALA A N 1
ATOM 702 C CA . ALA A 1 89 ? 14.090 0.702 -29.263 1.00 94.38 89 ALA A CA 1
ATOM 703 C C . ALA A 1 89 ? 14.561 -0.458 -30.154 1.00 94.38 89 ALA A C 1
ATOM 705 O O . ALA A 1 89 ? 15.126 -0.236 -31.229 1.00 94.38 89 ALA A O 1
ATOM 706 N N . LYS A 1 90 ? 14.271 -1.705 -29.762 1.00 95.00 90 LYS A N 1
ATOM 707 C CA . LYS A 1 90 ? 14.606 -2.887 -30.568 1.00 95.00 90 LYS A CA 1
ATOM 708 C C . LYS A 1 90 ? 13.893 -2.869 -31.920 1.00 95.00 90 LYS A C 1
ATOM 710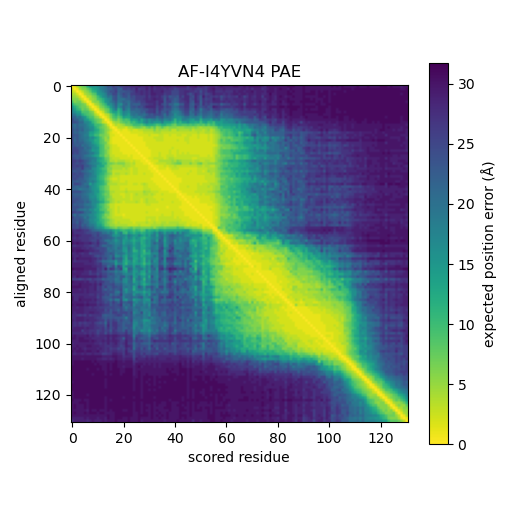 O O . LYS A 1 90 ? 14.530 -3.119 -32.942 1.00 95.00 90 LYS A O 1
ATOM 715 N N . ALA A 1 91 ? 12.600 -2.550 -31.946 1.00 93.31 91 ALA A N 1
ATOM 716 C CA . ALA A 1 91 ? 11.832 -2.433 -33.184 1.00 93.31 91 ALA A CA 1
ATOM 717 C C . ALA A 1 91 ? 12.407 -1.345 -34.103 1.00 93.31 91 ALA A C 1
ATOM 719 O O . ALA A 1 91 ? 12.550 -1.560 -35.307 1.00 93.31 91 ALA A O 1
ATOM 720 N N . HIS A 1 92 ? 12.801 -0.203 -33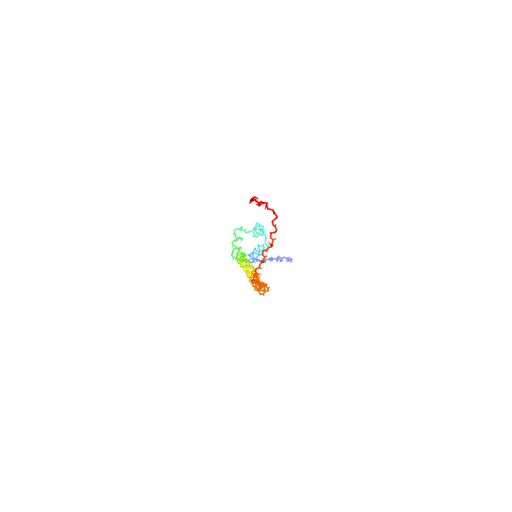.538 1.00 95.00 92 HIS A N 1
ATOM 721 C CA . HIS A 1 92 ? 13.428 0.882 -34.282 1.00 95.00 92 HIS A CA 1
ATOM 722 C C . HIS A 1 92 ? 14.761 0.458 -34.912 1.00 95.00 92 HIS A C 1
ATOM 724 O O . HIS A 1 92 ? 14.953 0.642 -36.114 1.00 95.00 92 HIS A O 1
ATOM 730 N N . ILE A 1 93 ? 15.647 -0.177 -34.137 1.00 95.44 93 ILE A N 1
ATOM 731 C CA . ILE A 1 93 ? 16.934 -0.693 -34.632 1.00 95.44 93 ILE A CA 1
ATOM 732 C C . ILE A 1 93 ? 16.713 -1.717 -35.749 1.00 95.44 93 ILE A C 1
ATOM 734 O O . ILE A 1 93 ? 17.354 -1.641 -36.796 1.00 95.44 93 ILE A O 1
ATOM 738 N N . LEU A 1 94 ? 15.779 -2.653 -35.567 1.00 96.00 94 LEU A N 1
ATOM 739 C CA . LEU A 1 94 ? 15.452 -3.645 -36.593 1.00 96.00 94 LEU A CA 1
ATOM 740 C C . LEU A 1 94 ? 14.934 -2.985 -37.876 1.00 96.00 94 LEU A C 1
ATOM 742 O O . LEU A 1 94 ? 15.347 -3.367 -38.971 1.00 96.00 94 LEU A O 1
ATOM 746 N N . ASN A 1 95 ? 14.082 -1.967 -37.761 1.00 95.38 95 ASN A N 1
ATOM 747 C CA . ASN A 1 95 ? 13.591 -1.213 -38.912 1.00 95.38 95 ASN A CA 1
ATOM 748 C C . ASN A 1 95 ? 14.718 -0.476 -39.645 1.00 95.38 95 ASN A C 1
ATOM 750 O O . ASN A 1 95 ? 14.773 -0.537 -40.874 1.00 95.38 95 ASN A O 1
ATOM 754 N N . GLN A 1 96 ? 15.643 0.155 -38.916 1.00 95.25 96 GLN A N 1
ATOM 755 C CA . GLN A 1 96 ? 16.824 0.783 -39.514 1.00 95.25 96 GLN A CA 1
ATOM 756 C C . GLN A 1 96 ? 17.733 -0.238 -40.214 1.00 95.25 96 GLN A C 1
ATOM 758 O O . GLN A 1 96 ? 18.220 0.005 -41.316 1.00 95.25 96 GLN A O 1
ATOM 763 N N . LEU A 1 97 ? 17.988 -1.397 -39.604 1.00 95.31 97 LEU A N 1
ATOM 764 C CA . LEU A 1 97 ? 18.807 -2.440 -40.229 1.00 95.31 97 LEU A CA 1
ATOM 765 C C . LEU A 1 97 ? 18.150 -2.953 -41.513 1.00 95.31 97 LEU A C 1
ATOM 767 O O . LEU A 1 97 ? 18.807 -3.059 -42.548 1.00 95.31 97 LEU A O 1
ATOM 771 N N . ASN A 1 98 ? 16.841 -3.197 -41.476 1.00 93.56 98 ASN A N 1
ATOM 772 C CA . ASN A 1 98 ? 16.082 -3.646 -42.637 1.00 93.56 98 ASN A CA 1
ATOM 773 C C . ASN A 1 98 ? 16.068 -2.611 -43.770 1.00 93.56 98 ASN A C 1
ATOM 775 O O . ASN A 1 98 ? 16.185 -2.998 -44.933 1.00 93.56 98 ASN A O 1
ATOM 779 N N . SER A 1 99 ? 15.949 -1.314 -43.470 1.00 91.25 99 SER A N 1
ATOM 780 C CA . SER A 1 99 ? 16.022 -0.268 -44.499 1.00 91.25 99 SER A CA 1
ATOM 781 C C . SER A 1 99 ? 17.414 -0.203 -45.131 1.00 91.25 99 SER A C 1
ATOM 783 O O . SER A 1 99 ? 17.523 -0.214 -46.355 1.00 91.25 99 SER A O 1
ATOM 785 N N . ASN A 1 100 ? 18.477 -0.260 -44.328 1.00 91.06 100 ASN A N 1
ATOM 786 C CA . ASN A 1 100 ? 19.853 -0.295 -44.827 1.00 91.06 100 ASN A CA 1
ATOM 787 C C . ASN A 1 100 ? 20.117 -1.511 -45.725 1.00 91.06 100 ASN A C 1
ATOM 789 O O . ASN A 1 100 ? 20.734 -1.386 -46.783 1.00 91.06 100 ASN A O 1
ATOM 793 N N . LEU A 1 101 ? 19.632 -2.693 -45.338 1.00 90.19 101 LEU A N 1
ATOM 794 C CA . LEU A 1 101 ? 19.738 -3.895 -46.167 1.00 90.19 101 LEU A CA 1
ATOM 795 C C . LEU A 1 101 ? 18.982 -3.734 -47.492 1.00 90.19 101 LEU A C 1
ATOM 797 O O . LEU A 1 101 ? 19.520 -4.082 -48.543 1.00 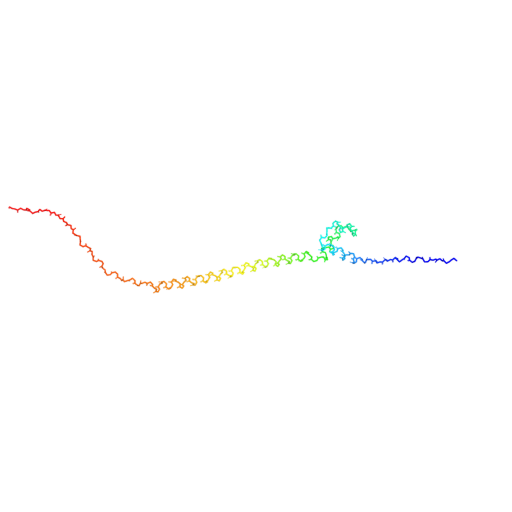90.19 101 LEU A O 1
ATOM 801 N N . ARG A 1 102 ? 17.777 -3.148 -47.464 1.00 86.75 102 ARG A N 1
ATOM 802 C CA . ARG A 1 102 ? 16.999 -2.846 -48.677 1.00 86.75 102 ARG A CA 1
ATOM 803 C C . ARG A 1 102 ? 17.732 -1.883 -49.606 1.00 86.75 102 ARG A C 1
ATOM 805 O O . ARG A 1 102 ? 17.744 -2.124 -50.808 1.00 86.75 102 ARG A O 1
ATOM 812 N N . GLU A 1 103 ? 18.377 -0.846 -49.077 1.00 84.62 103 GLU A N 1
ATOM 813 C CA . GLU A 1 103 ? 19.172 0.089 -49.886 1.00 84.62 103 GLU A CA 1
ATOM 814 C C . GLU A 1 103 ? 20.411 -0.573 -50.503 1.00 84.62 103 GLU A C 1
ATOM 816 O O . GLU A 1 103 ? 20.749 -0.288 -51.649 1.00 84.62 103 GLU A O 1
ATOM 821 N N . ARG A 1 104 ? 21.064 -1.502 -49.793 1.00 82.81 104 ARG A N 1
ATOM 822 C CA . ARG A 1 104 ? 22.232 -2.234 -50.322 1.00 82.81 104 ARG A CA 1
ATOM 823 C C . ARG A 1 104 ? 21.869 -3.237 -51.415 1.00 82.81 104 ARG A C 1
ATOM 825 O O . ARG A 1 104 ? 22.669 -3.457 -52.318 1.00 82.81 104 ARG A O 1
ATOM 832 N N . ILE A 1 105 ? 20.691 -3.852 -51.320 1.00 81.44 105 ILE A N 1
ATOM 833 C CA . ILE A 1 105 ? 20.187 -4.831 -52.297 1.00 81.44 105 ILE A CA 1
ATOM 834 C C . ILE A 1 105 ? 19.467 -4.131 -53.460 1.00 81.44 105 ILE A C 1
ATOM 836 O O . ILE A 1 105 ? 19.257 -4.745 -54.507 1.00 81.44 105 ILE A O 1
ATOM 840 N N . ARG A 1 106 ? 19.105 -2.845 -53.313 1.00 77.06 106 ARG A N 1
ATOM 841 C CA . ARG A 1 106 ? 18.434 -2.066 -54.357 1.00 77.06 106 ARG A CA 1
ATOM 842 C C . ARG A 1 106 ? 19.268 -2.144 -55.647 1.00 77.06 106 ARG A C 1
ATOM 844 O O . ARG A 1 106 ? 20.412 -1.681 -55.655 1.00 77.06 106 ARG A O 1
ATOM 851 N N . PRO A 1 107 ? 18.729 -2.711 -56.742 1.00 76.12 107 PRO A N 1
ATOM 852 C CA . PRO A 1 107 ? 19.466 -2.785 -57.992 1.00 76.12 107 PRO A CA 1
ATOM 853 C C . PRO A 1 107 ? 19.801 -1.362 -58.439 1.00 76.12 107 PRO A C 1
ATOM 855 O O . PRO A 1 107 ? 18.929 -0.487 -58.456 1.00 76.12 107 PRO A O 1
ATOM 858 N N . ARG A 1 108 ? 21.071 -1.108 -58.783 1.00 63.88 108 ARG A N 1
ATOM 859 C CA . ARG A 1 108 ? 21.456 0.158 -59.413 1.00 63.88 108 ARG A CA 1
ATOM 860 C C . ARG A 1 108 ? 20.639 0.284 -60.694 1.00 63.88 108 ARG A C 1
ATOM 862 O O . ARG A 1 108 ? 20.793 -0.535 -61.593 1.00 63.88 108 ARG A O 1
ATOM 869 N N . ARG A 1 109 ? 19.757 1.285 -60.764 1.00 60.88 109 ARG A N 1
ATOM 870 C CA . ARG A 1 109 ? 19.072 1.654 -62.006 1.00 60.88 109 ARG A CA 1
ATOM 871 C C . ARG A 1 109 ? 20.158 1.954 -63.035 1.00 60.88 109 ARG A C 1
ATOM 873 O O . ARG A 1 109 ? 20.882 2.938 -62.884 1.00 60.88 109 ARG A O 1
ATOM 880 N N . SER A 1 110 ? 20.305 1.085 -64.028 1.00 58.16 110 SER A N 1
ATOM 881 C CA . SER A 1 110 ? 21.102 1.383 -65.212 1.00 58.16 110 SER A CA 1
ATOM 882 C C . SER A 1 110 ? 20.546 2.669 -65.828 1.00 58.16 110 SER A C 1
ATOM 884 O O . SER A 1 110 ? 19.320 2.782 -65.928 1.00 58.16 110 SER A O 1
ATOM 886 N N . PRO A 1 111 ? 21.384 3.658 -66.186 1.00 59.91 111 PRO A N 1
ATOM 887 C CA . PRO A 1 111 ? 20.897 4.810 -66.924 1.00 59.91 111 PRO A CA 1
ATOM 888 C C . PRO A 1 111 ? 20.301 4.296 -68.236 1.00 59.91 111 PRO A C 1
ATOM 890 O O . PRO A 1 111 ? 20.942 3.542 -68.966 1.00 59.91 111 PRO A O 1
ATOM 893 N N . ASP A 1 112 ? 19.037 4.645 -68.449 1.00 53.84 112 ASP A N 1
ATOM 894 C CA . ASP A 1 112 ? 18.217 4.280 -69.596 1.00 53.84 112 ASP A CA 1
ATOM 895 C C . ASP A 1 112 ? 18.891 4.789 -70.878 1.00 53.84 112 ASP A C 1
ATOM 897 O O . ASP A 1 112 ? 18.806 5.968 -71.225 1.00 53.84 112 ASP A O 1
ATOM 901 N N . LEU A 1 113 ? 19.649 3.916 -71.547 1.00 56.41 113 LEU A N 1
ATOM 902 C CA . LEU A 1 113 ? 20.148 4.178 -72.889 1.00 56.41 113 LEU A CA 1
ATOM 903 C C . LEU A 1 113 ? 18.980 3.987 -73.854 1.00 56.41 113 LEU A C 1
ATOM 905 O O . LEU A 1 113 ? 18.751 2.890 -74.350 1.00 56.41 113 LEU A O 1
ATOM 909 N N . GLY A 1 114 ? 18.264 5.088 -74.083 1.00 51.97 114 GLY A N 1
ATOM 910 C CA . GLY A 1 114 ? 17.559 5.395 -75.323 1.00 51.97 114 GLY A CA 1
ATOM 911 C C . GLY A 1 114 ? 16.646 4.296 -75.854 1.00 51.97 114 GLY A C 1
ATOM 912 O O . GLY A 1 114 ? 17.033 3.519 -76.724 1.00 51.97 114 GLY A O 1
ATOM 913 N N . GLN A 1 115 ? 15.386 4.321 -75.425 1.00 51.34 115 GLN A N 1
ATOM 914 C CA . GLN A 1 115 ? 14.297 3.733 -76.198 1.00 51.34 115 GLN A CA 1
ATOM 915 C C . GLN A 1 115 ? 14.303 4.340 -77.611 1.00 51.34 115 GLN A C 1
ATOM 917 O O . GLN A 1 115 ? 13.998 5.517 -77.800 1.00 51.34 115 GLN A O 1
ATOM 922 N N . HIS A 1 116 ? 14.677 3.534 -78.604 1.00 52.75 116 HIS A N 1
ATOM 923 C CA . HIS A 1 116 ? 14.467 3.849 -80.012 1.00 52.75 116 HIS A CA 1
ATOM 924 C C . HIS A 1 116 ? 12.948 3.854 -80.268 1.00 52.75 116 HIS A C 1
ATOM 926 O O . HIS A 1 116 ? 12.278 2.886 -79.889 1.00 52.75 116 HIS A O 1
ATOM 932 N N . PRO A 1 117 ? 12.363 4.912 -80.854 1.00 56.22 117 PRO A N 1
ATOM 933 C CA . PRO A 1 117 ? 10.922 4.957 -81.070 1.00 56.22 117 PRO A CA 1
ATOM 934 C C . PRO A 1 117 ? 10.506 3.950 -82.158 1.00 56.22 117 PRO A C 1
ATOM 936 O O . PRO A 1 117 ? 11.268 3.730 -83.105 1.00 56.22 117 PRO A O 1
ATOM 939 N N . PRO A 1 118 ? 9.308 3.340 -82.052 1.00 54.78 118 PRO A N 1
ATOM 940 C CA . PRO A 1 118 ? 8.812 2.414 -83.059 1.00 54.78 118 PRO A CA 1
ATOM 941 C C . PRO A 1 118 ? 8.423 3.170 -84.334 1.00 54.78 118 PRO A C 1
ATOM 943 O O . PRO A 1 118 ? 7.723 4.186 -84.279 1.00 54.78 118 PRO A O 1
ATOM 946 N N . GLU A 1 119 ? 8.871 2.652 -85.478 1.00 54.91 119 GLU A N 1
ATOM 947 C CA . GLU A 1 119 ? 8.481 3.114 -86.808 1.00 54.91 119 GLU A CA 1
ATOM 948 C C . GLU A 1 119 ? 6.952 3.124 -86.931 1.00 54.91 119 GLU A C 1
ATOM 950 O O . GLU A 1 119 ? 6.287 2.088 -86.877 1.00 54.91 119 GLU A O 1
ATOM 955 N N . LYS A 1 120 ? 6.376 4.321 -87.075 1.00 51.81 120 LYS A N 1
ATOM 956 C CA . LYS A 1 120 ? 4.971 4.481 -87.437 1.00 51.81 120 LYS A CA 1
ATOM 957 C C . LYS A 1 120 ? 4.860 4.411 -88.954 1.00 51.81 120 LYS A C 1
ATOM 959 O O . LYS A 1 120 ? 5.142 5.387 -89.642 1.00 51.81 120 LYS A O 1
ATOM 964 N N . GLY A 1 121 ? 4.400 3.270 -89.456 1.00 53.94 121 GLY A N 1
ATOM 965 C CA . GLY A 1 121 ? 3.767 3.209 -90.766 1.00 53.94 121 GLY A CA 1
ATOM 966 C C . GLY A 1 121 ? 2.501 4.068 -90.760 1.00 53.94 121 GLY A C 1
ATOM 967 O O . GLY A 1 121 ? 1.600 3.849 -89.949 1.00 53.94 121 GLY A O 1
ATOM 968 N N . HIS A 1 122 ? 2.440 5.048 -91.656 1.00 38.97 122 HIS A N 1
ATOM 969 C CA . HIS A 1 122 ? 1.202 5.718 -92.034 1.00 38.97 122 HIS A CA 1
ATOM 970 C C . HIS A 1 122 ? 1.092 5.662 -93.557 1.00 38.97 122 HIS A C 1
ATOM 972 O O . HIS A 1 122 ? 1.917 6.226 -94.272 1.00 38.97 122 HIS A O 1
ATOM 978 N N . CYS A 1 123 ? 0.111 4.899 -94.034 1.00 38.12 123 CYS A N 1
ATOM 979 C CA . CYS A 1 123 ? -0.267 4.827 -95.436 1.00 38.12 123 CYS A CA 1
ATOM 980 C C . CYS A 1 123 ? -1.094 6.057 -95.828 1.00 38.12 123 CYS A C 1
ATOM 982 O O . CYS A 1 123 ? -2.069 6.357 -95.146 1.00 38.12 123 CYS A O 1
ATOM 984 N N . GLY A 1 124 ? -0.769 6.618 -96.997 1.00 47.44 124 GLY A N 1
ATOM 985 C CA . GLY A 1 124 ? -1.707 7.294 -97.897 1.00 47.44 124 GLY A CA 1
ATOM 986 C C . GLY A 1 124 ? -1.704 8.820 -97.846 1.00 47.44 124 GLY A C 1
ATOM 987 O O . GLY A 1 124 ? -2.130 9.392 -96.857 1.00 47.44 124 GLY A O 1
ATOM 988 N N . GLU A 1 125 ? -1.309 9.466 -98.945 1.00 40.88 125 GLU A N 1
ATOM 989 C CA . GLU A 1 125 ? -2.259 10.242 -99.754 1.00 40.88 125 GLU A CA 1
ATOM 990 C C . GLU A 1 125 ? -1.659 10.644 -101.108 1.00 40.88 125 GLU A C 1
ATOM 992 O O . GLU A 1 125 ? -0.454 10.825 -101.280 1.00 40.88 125 GLU A O 1
ATOM 997 N N . GLU A 1 126 ? -2.562 10.679 -102.078 1.00 47.09 126 GLU A N 1
ATOM 998 C CA . GLU A 1 126 ? -2.396 10.905 -103.504 1.00 47.09 126 GLU A CA 1
ATOM 999 C C . GLU A 1 126 ? -2.025 12.359 -103.826 1.00 47.09 126 GLU A C 1
ATOM 1001 O O . GLU A 1 126 ? -2.479 13.280 -103.150 1.00 47.09 126 GLU A O 1
ATOM 1006 N N . SER A 1 127 ? -1.332 12.569 -104.951 1.00 48.66 127 SER A N 1
ATOM 1007 C CA . SER A 1 127 ? -1.726 13.490 -106.040 1.00 48.66 127 SER A CA 1
ATOM 1008 C C . SER A 1 127 ? -0.505 14.123 -106.702 1.00 48.66 127 SER A C 1
ATOM 1010 O O . SER A 1 127 ? 0.037 15.114 -106.219 1.00 48.66 127 SER A O 1
ATOM 1012 N N . GLU A 1 128 ? -0.134 13.605 -107.873 1.00 40.62 128 GLU A N 1
ATOM 1013 C CA . GLU A 1 128 ? 0.756 14.292 -108.809 1.00 40.62 128 GLU A CA 1
ATOM 1014 C C . GLU A 1 128 ? -0.021 14.590 -110.103 1.00 40.62 128 GLU A C 1
ATOM 1016 O O . GLU A 1 128 ? -0.458 13.703 -110.836 1.00 40.62 128 GLU A O 1
ATOM 1021 N N . LYS A 1 129 ? -0.235 15.882 -110.341 1.00 43.94 129 LYS A N 1
ATOM 1022 C CA . LYS A 1 129 ? -0.541 16.548 -111.619 1.00 43.94 129 LYS A CA 1
ATOM 1023 C C . LYS A 1 129 ? 0.495 17.688 -111.721 1.00 43.94 129 LYS A C 1
ATOM 1025 O O . LYS A 1 129 ? 0.950 18.109 -110.655 1.00 43.94 129 LYS A O 1
ATOM 1030 N N . PRO A 1 130 ? 0.785 18.318 -112.880 1.00 58.06 130 PRO A N 1
ATOM 1031 C CA . PRO A 1 130 ? 0.244 18.120 -114.234 1.00 58.06 130 PRO A CA 1
ATOM 1032 C C . PRO A 1 130 ? 1.303 18.186 -115.376 1.00 58.06 130 PRO A C 1
ATOM 1034 O O . PRO A 1 130 ? 2.421 18.642 -115.161 1.00 58.06 130 PRO A O 1
ATOM 1037 N N . ALA A 1 131 ? 0.907 17.824 -116.606 1.00 42.69 131 ALA A N 1
ATOM 1038 C CA . ALA A 1 131 ? 1.091 18.586 -117.861 1.00 42.69 131 ALA A CA 1
ATOM 1039 C C . ALA A 1 131 ? 0.449 17.820 -119.028 1.00 42.69 131 ALA A C 1
ATOM 1041 O O . ALA A 1 131 ? 0.819 16.643 -119.228 1.00 42.69 131 ALA A O 1
#

Sequence (131 aa):
MERSHSKHADNDESFSGFDQIDAVLRDSADGTDVAVIAEKYNLPVSIIYQWRALFLPGFKHRQQLKALEEENAQLKQFITDAMSDGIAAKAHILNQLNSNLRERIRPRRSPDLGQHPPEKGHCGEESEKPA

Mean predicted aligned error: 18.98 Å